Protein AF-A0A2M9E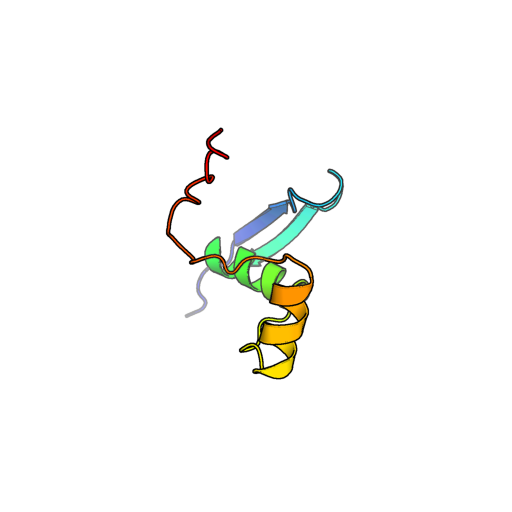EY8-F1 (afdb_monomer)

Solvent-accessible surface area (backbone atoms only — not comparable to full-atom values): 5050 Å² total; per-residue (Å²): 133,84,77,74,64,46,79,41,84,46,70,47,87,90,48,68,98,78,52,67,45,82,35,78,20,75,46,68,69,57,35,50,50,56,53,44,66,76,75,52,88,89,75,85,76,50,72,69,55,47,55,53,42,46,73,70,70,51,77,92,80,64,91,91,58,81,82,78,75,79,75,85,78,132

Mean predicted aligned error: 8.69 Å

pLDDT: mean 84.32, std 15.39, range [44.94, 97.44]

Structure (mmCIF, N/CA/C/O backbone):
data_AF-A0A2M9EEY8-F1
#
_entry.id   AF-A0A2M9EEY8-F1
#
loop_
_atom_site.group_PDB
_atom_site.id
_atom_site.type_symbol
_atom_site.label_atom_id
_atom_site.label_alt_id
_atom_site.label_comp_id
_atom_site.label_asym_id
_atom_site.label_entity_id
_atom_site.label_seq_id
_atom_site.pdbx_PDB_ins_code
_atom_site.Cartn_x
_atom_site.Cartn_y
_atom_site.Cartn_z
_atom_site.occupancy
_atom_site.B_iso_or_equiv
_atom_site.auth_seq_id
_atom_site.auth_comp_id
_atom_site.auth_asym_id
_atom_site.auth_atom_id
_atom_site.pdbx_PDB_model_num
ATOM 1 N N . MET A 1 1 ? -16.863 -18.015 18.828 1.00 62.00 1 MET A N 1
ATOM 2 C CA . MET A 1 1 ? -16.422 -16.928 19.731 1.00 62.00 1 MET A CA 1
ATOM 3 C C . MET A 1 1 ? -16.017 -15.741 18.874 1.00 62.00 1 MET A C 1
ATOM 5 O O . MET A 1 1 ? -15.128 -15.898 18.049 1.00 62.00 1 MET A O 1
ATOM 9 N N . SER A 1 2 ? -16.689 -14.595 18.996 1.00 72.06 2 SER A N 1
ATOM 10 C CA . SER A 1 2 ? -16.316 -13.387 18.247 1.00 72.06 2 SER A CA 1
ATOM 11 C C . SER A 1 2 ? -15.181 -12.671 18.969 1.00 72.06 2 SER A C 1
ATOM 13 O O . SER A 1 2 ? -15.352 -12.238 20.106 1.00 72.06 2 SER A O 1
ATOM 15 N N . THR A 1 3 ? -14.020 -12.547 18.330 1.00 80.88 3 THR A N 1
ATOM 16 C CA . THR A 1 3 ? -12.894 -11.769 18.859 1.00 80.88 3 THR A CA 1
ATOM 17 C C . THR A 1 3 ? -13.308 -10.295 18.968 1.00 80.88 3 THR A C 1
ATOM 19 O O . THR A 1 3 ? -13.822 -9.751 17.983 1.00 80.88 3 THR A O 1
ATOM 22 N N . PRO A 1 4 ? -13.105 -9.622 20.117 1.00 85.75 4 PRO A N 1
ATOM 23 C CA . PRO A 1 4 ? -13.476 -8.219 20.266 1.00 85.75 4 PRO A CA 1
ATOM 24 C C . PRO A 1 4 ? -12.715 -7.360 19.250 1.00 85.75 4 PRO A C 1
ATOM 26 O O . PRO A 1 4 ? -11.507 -7.518 19.061 1.00 85.75 4 PRO A O 1
ATOM 29 N N . LYS A 1 5 ? -13.435 -6.459 18.575 1.00 93.62 5 LY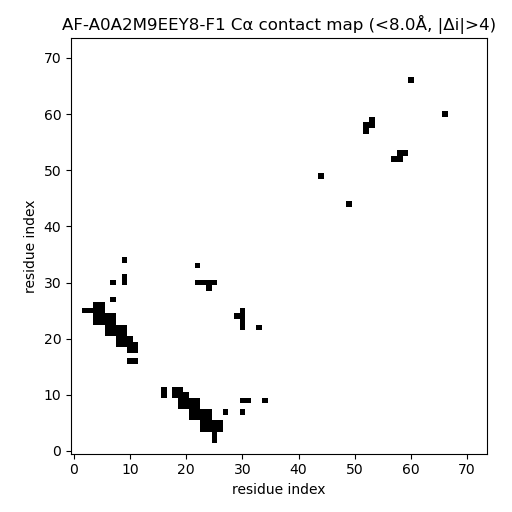S A N 1
ATOM 30 C CA . LYS A 1 5 ? -12.872 -5.538 17.579 1.00 93.62 5 LYS A CA 1
ATOM 31 C C . LYS A 1 5 ? -12.835 -4.120 18.146 1.00 93.62 5 LYS A C 1
ATOM 33 O O . LYS A 1 5 ? -13.811 -3.672 18.741 1.00 93.62 5 LYS A O 1
ATOM 38 N N . ARG A 1 6 ? -11.722 -3.420 17.934 1.00 95.56 6 ARG A N 1
ATOM 39 C CA . ARG A 1 6 ? -11.510 -2.007 18.284 1.00 95.56 6 ARG A CA 1
ATOM 40 C C . ARG A 1 6 ? -11.549 -1.148 17.018 1.00 95.56 6 ARG A C 1
ATOM 42 O O . ARG A 1 6 ? -11.412 -1.673 15.914 1.00 95.56 6 ARG A O 1
ATOM 49 N N . ILE A 1 7 ? -11.763 0.156 17.176 1.00 96.69 7 ILE A N 1
ATOM 50 C CA . ILE A 1 7 ? -11.662 1.132 16.084 1.00 96.69 7 ILE A CA 1
ATOM 51 C C . ILE A 1 7 ? -10.270 1.759 16.150 1.00 96.69 7 ILE A C 1
ATOM 53 O O . ILE A 1 7 ? -9.866 2.244 17.203 1.00 96.69 7 ILE A O 1
ATOM 57 N N . TYR A 1 8 ? -9.550 1.727 15.034 1.00 95.56 8 TYR A N 1
ATOM 58 C CA . TYR A 1 8 ? -8.221 2.302 14.874 1.00 95.56 8 TYR A CA 1
ATOM 59 C C . TYR A 1 8 ? -8.294 3.498 13.927 1.00 95.56 8 TYR A C 1
ATOM 61 O O . TYR A 1 8 ? -8.944 3.417 12.884 1.00 95.56 8 TYR A O 1
ATOM 69 N N . VAL A 1 9 ? -7.612 4.587 14.282 1.00 93.81 9 VAL A N 1
ATOM 70 C CA . VAL A 1 9 ? -7.288 5.674 13.351 1.00 93.81 9 VAL A CA 1
ATOM 71 C C . VAL A 1 9 ? -6.045 5.265 12.572 1.00 93.81 9 VAL A C 1
ATOM 73 O O . VAL A 1 9 ? -5.037 4.892 13.170 1.00 93.81 9 VAL A O 1
ATOM 76 N N . VAL A 1 10 ? -6.121 5.342 11.249 1.00 89.75 10 VAL A N 1
ATOM 77 C CA . VAL A 1 10 ? -4.978 5.185 10.352 1.00 89.75 10 VAL A CA 1
ATOM 78 C C . VAL A 1 10 ? -4.758 6.511 9.643 1.00 89.75 10 VAL A C 1
ATOM 80 O O . VAL A 1 10 ? -5.664 7.017 8.981 1.00 89.75 10 VAL A O 1
ATOM 83 N N . THR A 1 11 ? -3.558 7.059 9.785 1.00 87.00 11 THR A N 1
ATOM 84 C CA . THR A 1 11 ? -3.135 8.287 9.111 1.00 87.00 11 THR A CA 1
ATOM 85 C C . THR A 1 11 ? -2.140 7.908 8.029 1.00 87.00 11 THR A C 1
ATOM 87 O O . THR A 1 11 ? -1.128 7.275 8.327 1.00 87.00 11 THR A O 1
ATOM 90 N N . ASN A 1 12 ? -2.419 8.277 6.780 1.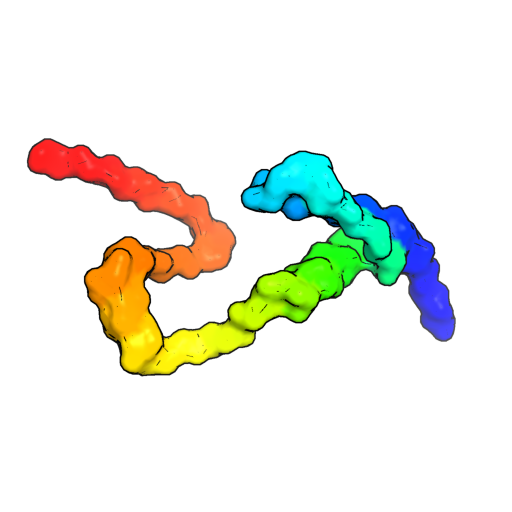00 80.25 12 ASN A N 1
ATOM 91 C CA . ASN A 1 12 ? -1.435 8.143 5.713 1.00 80.25 12 ASN A CA 1
ATOM 92 C C . ASN A 1 12 ? -0.445 9.312 5.812 1.00 80.25 12 ASN A C 1
ATOM 94 O O . ASN A 1 12 ? -0.803 10.442 5.498 1.00 80.25 12 ASN A O 1
ATOM 98 N N . SER A 1 13 ? 0.778 9.041 6.266 1.00 71.38 13 SER A N 1
ATOM 99 C CA . SER A 1 13 ? 1.835 10.046 6.446 1.00 71.38 13 SER A CA 1
ATOM 100 C C . SER A 1 13 ? 2.434 10.569 5.135 1.00 71.38 13 SER A C 1
ATOM 102 O O . SER A 1 13 ? 3.093 11.603 5.157 1.00 71.38 13 SER A O 1
ATOM 104 N N . ALA A 1 14 ? 2.212 9.880 4.010 1.00 67.31 14 ALA A N 1
ATOM 105 C CA . ALA A 1 14 ? 2.696 10.279 2.686 1.00 67.31 14 ALA A CA 1
ATOM 106 C C . ALA A 1 14 ? 1.676 11.130 1.903 1.00 67.31 14 ALA A C 1
ATOM 108 O O . ALA A 1 14 ? 2.028 11.807 0.940 1.00 67.31 14 ALA A O 1
ATOM 109 N N . SER A 1 15 ? 0.405 11.101 2.309 1.00 58.38 15 SER A N 1
ATOM 110 C CA . SER A 1 15 ? -0.660 11.946 1.767 1.00 58.38 15 SER A CA 1
ATOM 111 C C . SER A 1 15 ? -0.815 13.196 2.636 1.00 58.38 15 SER A C 1
ATOM 113 O O . SER A 1 15 ? -0.492 13.176 3.821 1.00 58.38 15 SER A O 1
ATOM 115 N N . SER A 1 16 ? -1.315 14.290 2.054 1.00 55.31 16 SER A N 1
ATOM 116 C CA . SER A 1 16 ? -1.674 15.525 2.772 1.00 55.31 16 SER A CA 1
ATOM 117 C C . SER A 1 16 ? -2.385 15.216 4.114 1.00 55.31 16 SER A C 1
ATOM 119 O O . SER A 1 16 ? -3.132 14.233 4.176 1.00 55.31 16 SER A O 1
ATOM 121 N N . PRO A 1 17 ? -2.214 16.031 5.180 1.00 56.75 17 PRO A N 1
ATOM 122 C CA . PRO A 1 17 ? -2.609 15.719 6.570 1.00 56.75 17 PRO A CA 1
ATOM 123 C C . PRO A 1 17 ? -4.103 15.420 6.818 1.00 56.75 17 PRO A C 1
ATOM 125 O O . PRO A 1 17 ? -4.504 15.151 7.949 1.00 56.75 17 PRO A O 1
ATOM 128 N N . THR A 1 18 ? -4.937 15.450 5.782 1.00 59.38 18 THR A N 1
ATOM 129 C CA . THR A 1 18 ? -6.380 15.203 5.814 1.00 59.38 18 THR A CA 1
ATOM 130 C C . THR A 1 18 ? -6.792 13.754 5.514 1.00 59.38 18 THR A C 1
ATOM 132 O O . THR A 1 18 ? -7.962 13.423 5.691 1.00 59.38 18 THR A O 1
ATOM 135 N N . SER A 1 19 ? -5.877 12.855 5.131 1.00 70.75 19 SER A N 1
ATOM 136 C CA . SER A 1 19 ? -6.204 11.439 4.863 1.00 70.75 19 SER A CA 1
ATOM 137 C C . SER A 1 19 ? -6.180 10.570 6.130 1.00 70.75 19 SER A C 1
ATOM 139 O O . SER A 1 19 ? -5.334 9.684 6.290 1.00 70.75 19 SER A O 1
ATOM 141 N N . GLN A 1 20 ? -7.119 10.818 7.048 1.00 86.06 20 GLN A N 1
ATOM 142 C CA . GLN A 1 20 ? -7.378 9.951 8.203 1.00 86.06 20 GLN A CA 1
ATOM 143 C C . GLN A 1 20 ? -8.527 8.977 7.909 1.00 86.06 20 GLN A C 1
ATOM 145 O O . GLN A 1 20 ? -9.567 9.363 7.378 1.00 86.06 20 GLN A O 1
ATOM 150 N N . ARG A 1 21 ? -8.360 7.702 8.279 1.00 90.12 21 ARG A N 1
ATOM 151 C CA . ARG A 1 21 ? -9.368 6.641 8.107 1.00 90.12 21 ARG A CA 1
ATOM 152 C C . ARG A 1 21 ? -9.657 5.943 9.431 1.00 90.12 21 ARG A C 1
ATOM 154 O O . ARG A 1 21 ? -8.755 5.738 10.239 1.00 90.12 21 ARG A O 1
ATOM 161 N N . LEU A 1 22 ? -10.909 5.531 9.629 1.00 94.56 22 LEU A N 1
ATOM 162 C CA . LEU A 1 22 ? -11.348 4.763 10.798 1.00 94.56 22 LEU A CA 1
ATOM 163 C C . LEU A 1 22 ? -11.606 3.307 10.415 1.00 94.56 22 LEU A C 1
ATOM 165 O O . LEU A 1 22 ? -12.535 3.020 9.664 1.00 94.56 22 LEU A O 1
ATOM 169 N N . ILE A 1 23 ? -10.813 2.384 10.961 1.00 94.25 23 ILE A N 1
ATOM 170 C CA . ILE A 1 23 ? -10.872 0.957 10.623 1.00 94.25 23 ILE A CA 1
ATOM 171 C C . ILE A 1 23 ? -11.225 0.131 11.855 1.00 94.25 23 ILE A C 1
ATOM 173 O O . ILE A 1 23 ? -10.568 0.212 12.893 1.00 94.25 23 ILE A O 1
ATOM 177 N N . ARG A 1 24 ? -12.256 -0.713 11.746 1.00 96.12 24 ARG A N 1
ATOM 178 C CA . ARG A 1 24 ? -12.617 -1.668 12.798 1.00 96.12 24 ARG A CA 1
ATOM 179 C C . ARG A 1 24 ? -11.856 -2.979 12.609 1.00 96.12 24 ARG A C 1
ATOM 181 O O . ARG A 1 24 ? -12.106 -3.702 11.650 1.00 96.12 24 ARG A O 1
ATOM 188 N N . ALA A 1 25 ? -11.003 -3.319 13.568 1.00 95.75 25 ALA A N 1
ATOM 189 C CA . ALA A 1 25 ? -10.076 -4.442 13.479 1.00 95.75 25 ALA A CA 1
ATOM 190 C C . ALA A 1 25 ? -9.892 -5.159 14.820 1.00 95.75 25 ALA A C 1
ATOM 192 O O . ALA A 1 25 ? -10.217 -4.625 15.880 1.00 95.75 25 ALA A O 1
ATOM 193 N N . SER A 1 26 ? -9.348 -6.375 14.796 1.00 95.12 26 SER A N 1
ATOM 194 C CA . SER A 1 26 ? -8.978 -7.088 16.031 1.00 95.12 26 SER A CA 1
ATOM 195 C C . SER A 1 26 ? -7.639 -6.615 16.616 1.00 95.12 26 SER A C 1
ATOM 197 O O . SER A 1 26 ? -7.413 -6.767 17.814 1.00 95.12 26 SER A O 1
ATOM 199 N N . ASN A 1 27 ? -6.756 -6.039 15.792 1.00 94.50 27 ASN A N 1
ATOM 200 C CA . ASN A 1 27 ? -5.459 -5.477 16.184 1.00 94.50 27 ASN A CA 1
ATOM 201 C C . ASN A 1 27 ? -4.975 -4.427 15.156 1.00 94.50 27 ASN A C 1
ATOM 203 O O . ASN A 1 27 ? -5.577 -4.271 14.091 1.00 94.50 27 ASN A O 1
ATOM 207 N N . THR A 1 28 ? -3.880 -3.727 15.467 1.00 93.81 28 THR A N 1
ATOM 208 C CA . THR A 1 28 ? -3.282 -2.686 14.607 1.00 93.81 28 THR A CA 1
ATOM 209 C C . THR A 1 28 ? -2.777 -3.232 13.271 1.00 93.81 28 THR A C 1
ATOM 211 O O . THR A 1 28 ? -3.028 -2.621 12.238 1.00 93.81 28 THR A O 1
ATOM 214 N N . ALA A 1 29 ? -2.126 -4.399 13.257 1.00 94.56 29 ALA A N 1
ATOM 215 C CA . ALA A 1 29 ? -1.615 -5.013 12.029 1.00 94.56 29 ALA A CA 1
ATOM 216 C C . ALA A 1 29 ? -2.738 -5.343 11.031 1.00 94.56 29 ALA A C 1
ATOM 218 O O . ALA A 1 29 ? -2.585 -5.146 9.828 1.00 94.56 29 ALA A O 1
ATOM 219 N N . GLN A 1 30 ? -3.890 -5.810 11.520 1.00 95.06 30 GLN A N 1
ATOM 220 C CA . GLN A 1 30 ? -5.053 -6.103 10.686 1.00 95.06 30 GLN A CA 1
ATOM 221 C C . GLN A 1 30 ? -5.711 -4.819 10.159 1.00 95.06 30 GLN A C 1
ATOM 223 O O . GLN A 1 30 ? -6.127 -4.800 9.003 1.00 95.06 30 GLN A O 1
ATOM 228 N N . ALA A 1 31 ? -5.734 -3.740 10.952 1.00 94.50 31 ALA A N 1
ATOM 229 C CA . ALA A 1 31 ? -6.159 -2.422 10.479 1.00 94.50 31 ALA A CA 1
ATOM 230 C C . ALA A 1 31 ? -5.228 -1.877 9.381 1.00 94.50 31 ALA A C 1
ATOM 232 O O . ALA A 1 31 ? -5.710 -1.423 8.346 1.00 94.50 31 ALA A O 1
ATOM 233 N N . LEU A 1 32 ? -3.907 -1.978 9.572 1.00 93.00 32 LEU A N 1
ATOM 234 C CA . LEU A 1 32 ? -2.913 -1.521 8.598 1.00 93.00 32 LEU A CA 1
ATOM 235 C C . LEU A 1 32 ? -3.015 -2.294 7.280 1.00 93.00 32 LEU A C 1
ATOM 237 O O . LEU A 1 32 ? -3.099 -1.681 6.223 1.00 93.00 32 LEU A O 1
ATOM 241 N N . ARG A 1 33 ? -3.073 -3.631 7.336 1.00 92.88 33 ARG A N 1
ATOM 242 C CA . ARG A 1 33 ? -3.231 -4.477 6.141 1.00 92.88 33 ARG A CA 1
ATOM 243 C C . ARG A 1 33 ? -4.508 -4.159 5.372 1.00 92.88 33 ARG A C 1
ATOM 245 O O . ARG A 1 33 ? -4.488 -4.160 4.150 1.00 92.88 33 ARG A O 1
ATOM 252 N N . HIS A 1 34 ? -5.607 -3.879 6.074 1.00 93.06 34 HIS A N 1
ATOM 253 C CA . HIS A 1 34 ? -6.861 -3.497 5.427 1.00 93.06 34 HIS A CA 1
ATOM 254 C C . HIS A 1 34 ? -6.712 -2.211 4.606 1.00 93.06 34 HIS A C 1
ATOM 256 O O . HIS A 1 34 ? -7.199 -2.154 3.485 1.00 93.06 34 HIS A O 1
ATOM 262 N N . VAL A 1 35 ? -6.008 -1.207 5.138 1.00 91.19 35 VAL A N 1
ATOM 263 C CA . VAL A 1 35 ? -5.718 0.033 4.401 1.00 91.19 35 VAL A CA 1
ATOM 264 C C . VAL A 1 35 ? -4.731 -0.216 3.265 1.00 91.19 35 VAL A C 1
ATOM 266 O O . VAL A 1 35 ? -4.958 0.255 2.157 1.00 91.19 35 VAL A O 1
ATOM 269 N N . ALA A 1 36 ? -3.668 -0.984 3.515 1.00 90.06 36 ALA A N 1
ATOM 270 C CA . ALA A 1 36 ? -2.658 -1.292 2.509 1.00 90.06 36 ALA A CA 1
ATOM 271 C C . ALA A 1 36 ? -3.261 -2.007 1.290 1.00 90.06 36 ALA A C 1
ATOM 273 O O . ALA A 1 36 ? -3.004 -1.588 0.173 1.00 90.06 36 ALA A O 1
ATOM 274 N N . ASN A 1 37 ? -4.126 -3.003 1.499 1.00 90.12 37 ASN A N 1
ATOM 275 C CA . ASN A 1 37 ? -4.793 -3.733 0.413 1.00 90.12 37 ASN A CA 1
ATOM 276 C C . ASN A 1 37 ? -5.749 -2.870 -0.425 1.00 90.12 37 ASN A C 1
ATOM 278 O O . ASN A 1 37 ? -6.080 -3.235 -1.544 1.00 90.12 37 ASN A O 1
ATOM 282 N N . ASP A 1 38 ? -6.245 -1.765 0.128 1.00 86.50 38 ASP A N 1
ATOM 283 C CA . ASP A 1 38 ? -7.118 -0.824 -0.580 1.00 86.50 38 ASP A CA 1
ATOM 284 C C . ASP A 1 38 ? -6.313 0.211 -1.386 1.00 86.50 38 ASP A C 1
ATOM 286 O O . ASP A 1 38 ? -6.855 0.876 -2.260 1.00 86.50 38 ASP A O 1
ATOM 290 N N . THR A 1 39 ? -5.021 0.375 -1.082 1.00 86.25 39 THR A N 1
ATOM 291 C CA . THR A 1 39 ? -4.167 1.430 -1.656 1.00 86.25 39 THR A CA 1
ATOM 292 C C . THR A 1 39 ? -3.056 0.888 -2.552 1.00 86.25 39 THR A C 1
ATOM 294 O O . THR A 1 39 ? -2.657 1.562 -3.497 1.00 86.25 39 THR A O 1
ATOM 297 N N . PHE A 1 40 ? -2.548 -0.308 -2.268 1.00 88.62 40 PHE A N 1
ATOM 298 C CA . PHE A 1 40 ? -1.400 -0.896 -2.943 1.00 88.62 40 PHE A CA 1
ATOM 299 C C . PHE A 1 40 ? -1.785 -2.218 -3.597 1.00 88.62 40 PHE A C 1
ATOM 301 O O . PHE A 1 40 ? -2.442 -3.055 -2.979 1.00 88.62 40 PHE A O 1
ATOM 308 N N . ASP A 1 41 ? -1.304 -2.414 -4.820 1.00 90.31 41 ASP A N 1
ATOM 309 C CA . ASP A 1 41 ? -1.253 -3.718 -5.468 1.00 90.31 41 ASP A CA 1
ATOM 310 C C . ASP A 1 41 ? 0.187 -4.231 -5.403 1.00 90.31 41 ASP A C 1
ATOM 312 O O . ASP A 1 41 ? 1.129 -3.498 -5.710 1.00 90.31 41 ASP A O 1
ATOM 316 N N . VAL A 1 42 ? 0.366 -5.469 -4.941 1.00 92.00 42 VAL A N 1
ATOM 317 C CA . VAL A 1 42 ? 1.687 -6.077 -4.758 1.00 92.00 42 VAL A CA 1
ATOM 318 C C . VAL A 1 42 ? 1.728 -7.383 -5.527 1.00 92.00 42 VAL A C 1
ATOM 320 O O . VAL A 1 42 ? 1.047 -8.348 -5.181 1.00 92.00 42 VAL A O 1
ATOM 323 N N . VAL A 1 43 ? 2.576 -7.419 -6.548 1.00 93.88 43 VAL A N 1
ATOM 324 C CA . VAL A 1 43 ? 2.798 -8.587 -7.398 1.00 93.88 43 VAL A CA 1
ATOM 325 C C . VAL A 1 43 ? 4.291 -8.854 -7.539 1.00 93.88 43 VAL A C 1
ATOM 327 O O . VAL A 1 43 ? 5.119 -7.964 -7.347 1.00 93.88 43 VAL A O 1
ATOM 330 N N . VAL A 1 44 ? 4.650 -10.090 -7.884 1.00 96.12 44 VAL A N 1
ATOM 331 C CA . VAL A 1 44 ? 6.034 -10.406 -8.252 1.00 96.12 44 VAL A CA 1
ATOM 332 C C . VAL A 1 44 ? 6.351 -9.693 -9.564 1.00 96.12 44 VAL A C 1
ATOM 334 O O . VAL A 1 44 ? 5.634 -9.866 -10.550 1.00 96.12 44 VAL A O 1
ATOM 337 N N . ALA A 1 45 ? 7.416 -8.892 -9.576 1.00 95.81 45 ALA A N 1
ATOM 338 C CA . ALA A 1 45 ? 7.860 -8.211 -10.784 1.00 95.81 45 ALA A CA 1
ATOM 339 C C . ALA A 1 45 ? 8.242 -9.232 -11.871 1.00 95.81 45 ALA A C 1
ATOM 341 O O . ALA A 1 45 ? 8.990 -10.178 -11.614 1.00 95.81 45 ALA A O 1
ATOM 342 N N . SER A 1 46 ? 7.742 -9.034 -13.094 1.00 97.31 46 SER A N 1
ATOM 343 C CA . SER A 1 46 ? 8.216 -9.782 -14.263 1.00 97.31 46 SER A CA 1
ATOM 344 C C . SER A 1 46 ? 9.628 -9.333 -14.654 1.00 97.31 46 SER A C 1
ATOM 346 O O . SER A 1 46 ? 10.090 -8.272 -14.233 1.00 97.31 46 SER A O 1
ATOM 348 N N . GLN A 1 47 ? 10.313 -10.111 -15.498 1.00 96.94 47 GLN A N 1
ATOM 349 C CA . GLN A 1 47 ? 11.636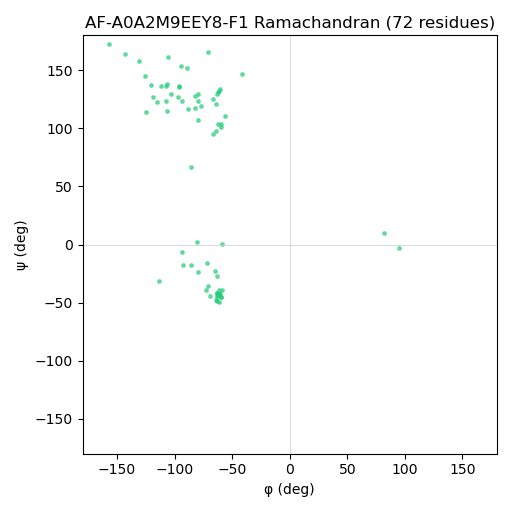 -9.728 -15.999 1.00 96.94 47 GLN A CA 1
ATOM 350 C C . GLN A 1 47 ? 11.591 -8.397 -16.768 1.00 96.94 47 GLN A C 1
ATOM 352 O O . GLN A 1 47 ? 12.415 -7.524 -16.506 1.00 96.94 47 GLN A O 1
ATOM 357 N N . ASP A 1 48 ? 10.612 -8.210 -17.658 1.00 97.44 48 ASP A N 1
ATOM 358 C CA . ASP A 1 48 ? 10.446 -6.957 -18.406 1.00 97.44 48 ASP A CA 1
ATOM 359 C C . ASP A 1 48 ? 10.190 -5.760 -17.484 1.00 97.44 48 ASP A C 1
ATOM 361 O O . ASP A 1 48 ? 10.788 -4.696 -17.661 1.00 97.44 48 ASP A O 1
ATOM 365 N N . ALA A 1 49 ? 9.338 -5.937 -16.467 1.00 96.31 49 ALA A N 1
ATOM 366 C CA . ALA A 1 49 ? 9.084 -4.902 -15.471 1.00 96.31 49 ALA A CA 1
ATOM 367 C C . ALA A 1 49 ? 10.357 -4.573 -14.683 1.00 96.31 49 ALA A C 1
ATOM 369 O O . ALA A 1 49 ? 10.673 -3.401 -14.495 1.00 96.31 49 ALA A O 1
ATOM 370 N N . LEU A 1 50 ? 11.124 -5.590 -14.280 1.00 96.44 50 LEU A N 1
ATOM 371 C CA . LEU A 1 50 ? 12.376 -5.405 -13.556 1.00 96.44 50 LEU A CA 1
ATOM 372 C C . LEU A 1 50 ? 13.394 -4.613 -14.388 1.00 96.44 50 LEU A C 1
ATOM 374 O O . LEU A 1 50 ? 13.930 -3.621 -13.903 1.00 96.44 50 LEU A O 1
ATOM 378 N N . VAL A 1 51 ? 13.621 -4.996 -15.648 1.00 97.38 51 VAL A N 1
ATOM 379 C CA . VAL A 1 51 ? 14.553 -4.292 -16.548 1.00 97.38 51 VAL A CA 1
ATOM 380 C C . VAL A 1 51 ? 14.105 -2.848 -16.785 1.00 97.38 51 VAL A C 1
ATOM 382 O O . VAL A 1 51 ? 14.927 -1.934 -16.736 1.00 97.38 51 VAL A O 1
ATOM 385 N N . THR A 1 52 ? 12.805 -2.630 -16.990 1.00 97.38 52 THR A N 1
ATOM 386 C CA . THR A 1 52 ? 1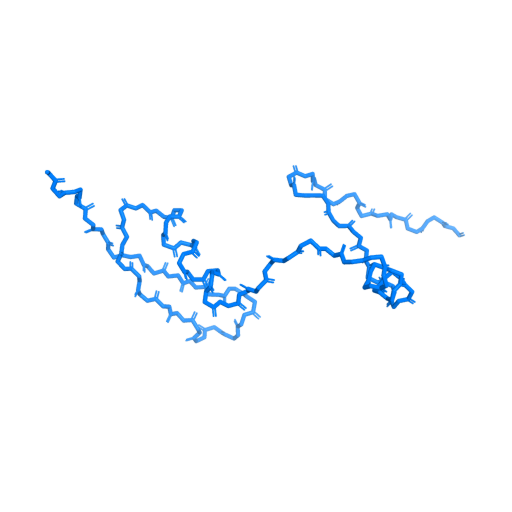2.243 -1.293 -17.229 1.00 97.38 52 THR A CA 1
ATOM 387 C C . THR A 1 52 ? 12.425 -0.377 -16.018 1.00 97.38 52 THR A C 1
ATOM 389 O O . THR A 1 52 ? 12.881 0.755 -16.167 1.00 97.38 52 THR A O 1
ATOM 392 N N . LEU A 1 53 ? 12.096 -0.855 -14.814 1.00 96.44 53 LEU A N 1
ATOM 393 C CA . LEU A 1 53 ? 12.143 -0.043 -13.595 1.00 96.44 53 LEU A CA 1
ATOM 394 C C . LEU A 1 53 ? 13.584 0.226 -13.140 1.00 96.44 53 LEU A C 1
ATOM 396 O O . LEU A 1 53 ? 13.900 1.359 -12.781 1.00 96.44 53 LEU A O 1
ATOM 400 N N . LEU A 1 54 ? 14.478 -0.764 -13.245 1.00 96.88 54 LEU A N 1
ATOM 401 C CA . LEU A 1 54 ? 15.907 -0.561 -12.987 1.00 96.88 54 LEU A CA 1
ATOM 402 C C . LEU A 1 54 ? 16.521 0.434 -13.982 1.00 96.88 54 LEU A C 1
ATOM 404 O O . LEU A 1 54 ? 17.277 1.317 -13.584 1.00 96.88 54 LEU A O 1
ATOM 4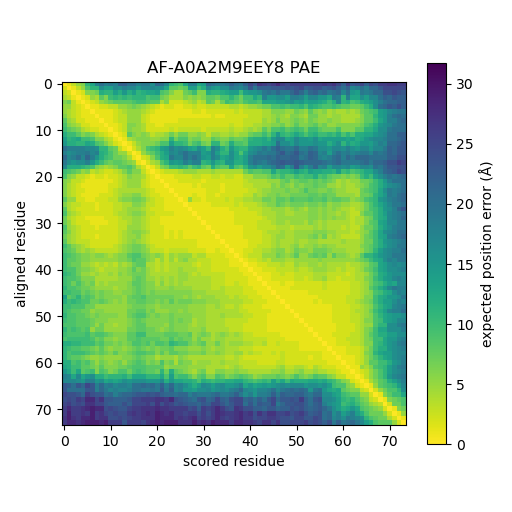08 N N . GLY A 1 55 ? 16.162 0.340 -15.268 1.00 95.88 55 GLY A N 1
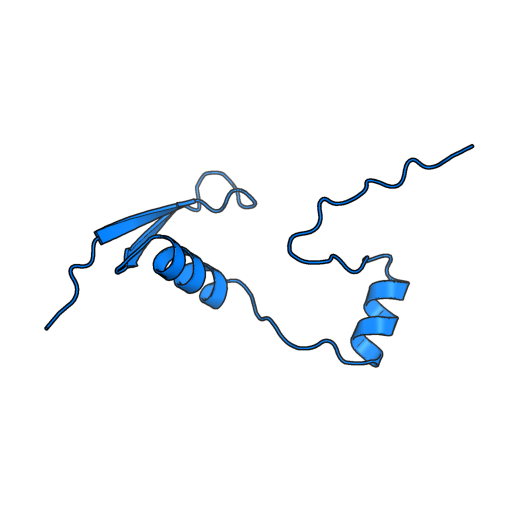ATOM 409 C CA . GLY A 1 55 ? 16.595 1.295 -16.293 1.00 95.88 55 GLY A CA 1
ATOM 410 C C . GLY A 1 55 ? 16.091 2.723 -16.053 1.00 95.88 55 GLY A C 1
ATOM 411 O O . GLY A 1 55 ? 16.756 3.680 -16.442 1.00 95.88 55 GLY A O 1
ATOM 412 N N . ALA A 1 56 ? 14.955 2.878 -15.366 1.00 95.69 56 ALA A N 1
ATOM 413 C CA . ALA A 1 56 ? 14.426 4.167 -14.919 1.00 95.69 56 ALA A CA 1
ATOM 414 C C . ALA A 1 56 ? 15.096 4.700 -13.633 1.00 95.69 56 ALA A C 1
ATOM 416 O O . ALA A 1 56 ? 14.706 5.756 -13.137 1.00 95.69 56 ALA A O 1
ATOM 417 N N . GLY A 1 57 ? 16.089 3.990 -13.088 1.00 93.75 57 GLY A N 1
ATOM 418 C CA . GLY A 1 57 ? 16.810 4.376 -11.873 1.00 93.75 57 GLY A CA 1
ATOM 419 C C . GLY A 1 57 ? 16.093 4.020 -10.568 1.00 93.75 57 GLY A C 1
ATOM 420 O O . GLY A 1 57 ? 16.524 4.462 -9.505 1.00 93.75 57 GLY A O 1
ATOM 421 N N . ILE A 1 58 ? 15.015 3.231 -10.617 1.00 95.19 58 ILE A N 1
ATOM 422 C CA . ILE A 1 58 ? 14.319 2.758 -9.415 1.00 95.19 58 ILE A CA 1
ATOM 423 C C . ILE A 1 58 ? 15.110 1.586 -8.836 1.00 95.19 58 ILE A C 1
ATOM 425 O O . ILE A 1 58 ? 15.357 0.601 -9.529 1.00 95.19 58 ILE A O 1
ATOM 429 N N . GLN A 1 59 ? 15.511 1.689 -7.571 1.00 93.31 59 GLN A N 1
ATOM 430 C CA . GLN A 1 59 ? 16.315 0.671 -6.895 1.00 93.31 59 GLN A CA 1
ATOM 431 C C . GLN A 1 59 ? 15.441 -0.384 -6.208 1.00 93.31 59 GLN A C 1
ATOM 433 O O . GLN A 1 59 ? 14.314 -0.112 -5.800 1.00 93.31 59 GLN A O 1
ATOM 438 N N . VAL A 1 60 ? 15.974 -1.602 -6.079 1.00 93.75 60 VAL A N 1
ATOM 439 C CA . VAL A 1 60 ? 15.341 -2.667 -5.292 1.00 93.75 60 VAL A CA 1
ATOM 440 C C . VAL A 1 60 ? 15.650 -2.439 -3.818 1.00 93.75 60 VAL A C 1
ATOM 442 O O . VAL A 1 60 ? 16.809 -2.281 -3.443 1.00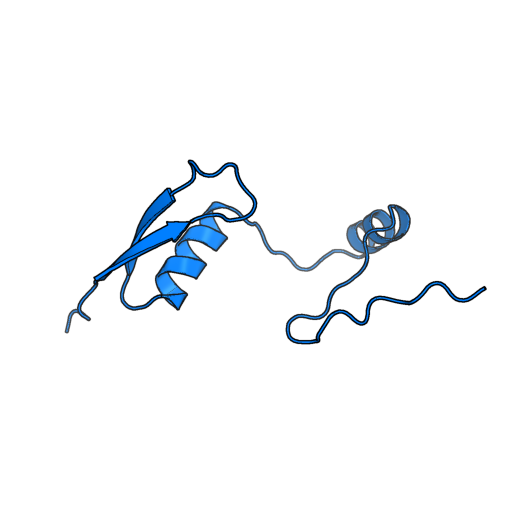 93.75 60 VAL A O 1
ATOM 445 N N . GLU A 1 61 ? 14.612 -2.465 -2.990 1.00 92.81 61 GLU A N 1
ATOM 446 C CA . GLU A 1 61 ? 14.714 -2.333 -1.539 1.00 92.81 61 GLU A CA 1
ATOM 447 C C . GLU A 1 61 ? 14.477 -3.694 -0.868 1.00 92.81 61 GLU A C 1
ATOM 449 O O . GLU A 1 61 ? 13.555 -4.426 -1.246 1.00 92.81 61 GLU A O 1
ATOM 454 N N . THR A 1 62 ? 15.270 -4.030 0.157 1.00 91.94 62 THR A N 1
ATOM 455 C CA . THR A 1 62 ? 15.021 -5.221 0.982 1.00 91.94 62 THR A CA 1
ATOM 456 C C . THR A 1 62 ? 14.192 -4.859 2.208 1.00 91.94 62 THR A C 1
ATOM 458 O O . THR A 1 62 ? 14.576 -4.031 3.033 1.00 91.94 62 THR A O 1
ATOM 461 N N . ALA A 1 63 ? 13.045 -5.518 2.370 1.00 88.06 63 ALA A N 1
ATOM 462 C CA . ALA A 1 63 ? 12.201 -5.317 3.539 1.00 88.06 63 ALA A CA 1
ATOM 463 C C . ALA A 1 63 ? 12.913 -5.773 4.826 1.00 88.06 63 ALA A C 1
ATOM 465 O O . ALA A 1 63 ? 13.232 -6.949 4.983 1.00 88.06 63 ALA A O 1
ATOM 466 N N . GLY A 1 64 ? 13.085 -4.854 5.779 1.00 84.88 64 GLY A N 1
ATOM 467 C CA . GLY A 1 64 ? 13.658 -5.145 7.097 1.00 84.88 64 GLY A CA 1
ATOM 468 C C . GLY A 1 64 ? 15.161 -4.891 7.224 1.00 84.88 64 GLY A C 1
ATOM 469 O O . GLY A 1 64 ? 15.677 -5.004 8.334 1.00 84.88 64 GLY A O 1
ATOM 470 N N . GLU A 1 65 ? 15.840 -4.497 6.146 1.00 79.12 65 GLU A N 1
ATOM 471 C CA . GLU A 1 65 ? 17.208 -3.977 6.212 1.00 79.12 65 GLU A CA 1
ATOM 472 C C . GLU A 1 65 ? 17.178 -2.438 6.242 1.00 79.12 65 GLU A C 1
ATOM 474 O O . GLU A 1 65 ? 16.381 -1.825 5.524 1.00 79.12 65 GLU A O 1
ATOM 479 N N . PRO A 1 66 ? 17.983 -1.779 7.097 1.00 61.72 66 PRO A N 1
ATOM 480 C CA . PRO A 1 66 ? 18.143 -0.333 7.027 1.00 61.72 66 PRO A CA 1
ATOM 481 C C . PRO A 1 66 ? 18.758 0.028 5.670 1.00 61.72 66 PRO A C 1
ATOM 483 O O . PRO A 1 66 ? 19.742 -0.577 5.260 1.00 61.72 66 PRO A O 1
ATOM 486 N N . GLN A 1 67 ? 18.172 1.001 4.968 1.00 59.00 67 GLN A N 1
ATOM 487 C CA . GLN A 1 67 ? 18.723 1.497 3.707 1.00 59.00 67 GLN A CA 1
ATOM 488 C C . GLN A 1 67 ? 20.106 2.097 3.979 1.00 59.00 67 GLN A C 1
ATOM 490 O O . GLN A 1 67 ? 20.212 3.192 4.532 1.00 59.00 67 GLN A O 1
ATOM 495 N N . GLU A 1 68 ? 21.167 1.375 3.618 1.00 55.25 68 GLU A N 1
ATOM 496 C CA . GLU A 1 68 ? 22.519 1.921 3.559 1.00 55.25 68 GLU A CA 1
ATOM 497 C C . GLU A 1 68 ? 22.538 2.959 2.440 1.00 55.25 68 GLU A C 1
ATOM 499 O O . GLU A 1 68 ? 22.635 2.655 1.250 1.00 55.25 68 GLU A O 1
ATOM 504 N N . GLN A 1 69 ? 22.343 4.209 2.847 1.00 52.62 69 GLN A N 1
ATOM 505 C CA . GLN A 1 69 ? 22.444 5.382 2.005 1.00 52.62 69 GLN A CA 1
ATOM 506 C C . GLN A 1 69 ? 23.873 5.410 1.455 1.00 52.62 69 GLN A C 1
ATOM 508 O O . GLN A 1 69 ? 24.810 5.729 2.179 1.00 52.62 69 GLN A O 1
ATOM 513 N N . GLN A 1 70 ? 24.042 4.985 0.200 1.00 51.69 70 GLN A N 1
ATOM 514 C CA . GLN A 1 70 ? 25.332 5.000 -0.480 1.00 51.69 70 GLN A CA 1
ATOM 515 C C . GLN A 1 70 ? 25.823 6.448 -0.535 1.00 51.69 70 GLN A C 1
ATOM 517 O O . GLN A 1 70 ? 25.321 7.269 -1.304 1.00 51.69 70 GLN A O 1
ATOM 522 N N . GLU A 1 71 ? 26.784 6.757 0.333 1.00 51.31 71 GLU A N 1
ATOM 523 C CA . GLU A 1 71 ? 27.629 7.936 0.247 1.00 51.31 71 GLU A CA 1
ATOM 524 C C . GLU A 1 71 ? 28.315 7.896 -1.122 1.00 51.31 71 GLU A C 1
ATOM 526 O O . GLU A 1 71 ? 29.126 7.014 -1.411 1.00 51.31 71 GLU A O 1
ATOM 531 N N . ALA A 1 72 ? 27.932 8.820 -2.002 1.00 50.44 72 ALA A N 1
ATOM 532 C CA . ALA A 1 72 ? 28.623 9.048 -3.258 1.00 50.44 72 ALA A CA 1
ATOM 533 C C . ALA A 1 72 ? 30.042 9.542 -2.935 1.00 50.44 72 ALA A C 1
ATOM 535 O O . ALA A 1 72 ? 30.240 10.709 -2.595 1.00 50.44 72 ALA A O 1
ATOM 536 N N . GLY A 1 73 ? 31.001 8.619 -2.968 1.00 59.31 73 GLY A N 1
ATOM 537 C CA . GLY A 1 73 ? 32.422 8.900 -2.839 1.00 59.31 73 GLY A CA 1
ATOM 538 C C . GLY A 1 73 ? 33.000 9.462 -4.138 1.00 59.31 73 GLY A C 1
ATOM 539 O O . GLY A 1 73 ? 32.961 8.775 -5.156 1.00 59.31 73 GLY A O 1
ATOM 540 N N . GLU A 1 74 ? 33.518 10.688 -4.005 1.00 44.94 74 GLU A N 1
ATOM 541 C CA . GLU A 1 74 ? 34.593 11.390 -4.748 1.00 44.94 74 GLU A CA 1
ATOM 542 C C . GLU A 1 74 ? 34.483 11.615 -6.268 1.00 44.94 74 GLU A C 1
ATOM 544 O O . GLU A 1 74 ? 34.575 10.662 -7.072 1.00 44.94 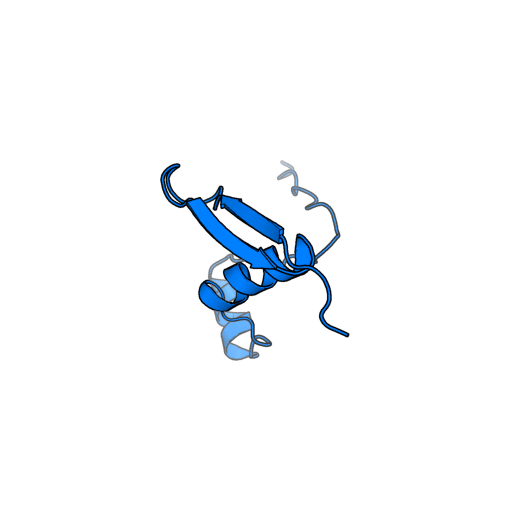74 GLU A O 1
#

Sequence (74 aa):
MSTPKRIYVVTNSASSPTSQRLIRASNTAQALRHVANDTFDVVVASQDALVTLLGAGIQVETAGEPQEQQEAGE

Secondary structure (DSSP, 8-state):
-PPP-EEEEEE-TTS-TT-EEEEEESSHHHHHHHHHHHH----PPPHHHHHHHHHTTPPP--TTS---------

Radius of gyration: 17.93 Å; Cα contacts (8 Å, |Δi|>4): 50; chains: 1; bounding box: 51×33×39 Å

Nearest PDB structures (foldseek):
  2b9d-assembly2_B-3  TM=3.504E-01  e=8.245E+00  Human papillomavirus type 1a
  6gaw-assembly1_Bf  TM=2.490E-01  e=9.424E+00  Sus scrofa

Foldseek 3Di:
DDQDWDWDWDADPVDDRPPIDIDTGNDPVRRVVVVCVVPDDDDDQDPVRVVVCVVVVNDDDDPPDDPPPPDPDD